Protein AF-A0A8T0U9Y1-F1 (afdb_monomer)

Organism: Panicum virgatum (NCBI:txid38727)

Solvent-accessible surface area (backbone atoms only — not comparable to full-atom values): 4900 Å² total; per-residue (Å²): 134,87,79,84,76,77,84,81,72,84,79,69,92,79,77,89,56,64,67,60,56,53,50,53,51,36,48,52,32,65,75,66,68,50,63,63,66,52,56,70,35,67,68,51,47,53,51,47,40,72,78,36,74,86,54,76,80,57,51,58,68,54,45,51,49,53,41,52,55,50,52,57,56,63,74,74,108

Foldseek 3Di:
DDDDDPDPDPDDPDDDDQVVVLLVVLVVCVVVVPDLCCLVDPVNVVVVCVVPVPHDRDHSVVSVVSNVVVVVVVVVD

InterPro domains:
  IPR053031 Cuticle-associated protein [PTHR34396] (5-74)

Radius of gyration: 17.22 Å; Cα contacts (8 Å, |Δi|>4): 38; chains: 1; bounding box: 32×30×54 Å

Structure (mmCIF, N/CA/C/O backbone):
data_AF-A0A8T0U9Y1-F1
#
_entry.id   AF-A0A8T0U9Y1-F1
#
loop_
_atom_site.group_PDB
_atom_site.id
_atom_site.type_symbol
_atom_site.label_atom_id
_atom_site.label_alt_id
_atom_site.label_comp_id
_atom_site.label_asym_id
_atom_site.label_entity_id
_atom_site.label_seq_id
_atom_site.pdbx_PDB_ins_code
_atom_site.Cartn_x
_atom_site.Cartn_y
_atom_site.Cartn_z
_atom_site.occupancy
_atom_site.B_iso_or_equiv
_atom_site.auth_seq_id
_atom_site.auth_comp_id
_atom_site.auth_asym_id
_atom_site.auth_atom_id
_atom_site.pdbx_PDB_model_num
ATOM 1 N N . MET A 1 1 ? -9.601 -13.583 44.530 1.00 37.69 1 MET A N 1
ATOM 2 C CA . MET A 1 1 ? -9.713 -13.614 43.057 1.00 37.69 1 MET A CA 1
ATOM 3 C C . MET A 1 1 ? -9.174 -12.300 42.526 1.00 37.69 1 MET A C 1
ATOM 5 O O . MET A 1 1 ? -9.688 -11.261 42.917 1.00 37.69 1 MET A O 1
ATOM 9 N N . ALA A 1 2 ? -8.077 -12.336 41.768 1.00 38.69 2 ALA A N 1
ATOM 10 C CA . ALA A 1 2 ? -7.439 -11.138 41.228 1.00 38.69 2 ALA A CA 1
ATOM 11 C C . ALA A 1 2 ? -8.217 -10.625 40.006 1.00 38.69 2 ALA A C 1
ATOM 13 O O . ALA A 1 2 ? -8.694 -11.408 39.188 1.00 38.69 2 ALA A O 1
ATOM 14 N N . THR A 1 3 ? -8.375 -9.310 39.948 1.00 44.22 3 THR A N 1
ATOM 15 C CA . THR A 1 3 ? -9.197 -8.547 39.012 1.00 44.22 3 THR A CA 1
ATOM 16 C C . THR A 1 3 ? -8.555 -8.449 37.626 1.00 44.22 3 THR A C 1
ATOM 18 O O . THR A 1 3 ? -7.362 -8.180 37.497 1.00 44.22 3 THR A O 1
ATOM 21 N N . ALA A 1 4 ? -9.360 -8.627 36.576 1.00 50.44 4 ALA A N 1
ATOM 22 C CA . ALA A 1 4 ? -8.975 -8.278 35.214 1.00 50.44 4 ALA A CA 1
ATOM 23 C C . ALA A 1 4 ? -8.904 -6.745 35.101 1.00 50.44 4 ALA A C 1
ATOM 25 O O . ALA A 1 4 ? -9.917 -6.061 35.245 1.00 50.44 4 ALA A O 1
ATOM 26 N N . LYS A 1 5 ? -7.703 -6.199 34.884 1.00 50.00 5 LYS A N 1
ATOM 27 C CA . LYS A 1 5 ? -7.530 -4.809 34.452 1.00 50.00 5 LYS A CA 1
ATOM 28 C C . LYS A 1 5 ? -7.780 -4.762 32.952 1.00 50.00 5 LYS A C 1
ATOM 30 O O . LYS A 1 5 ? -6.913 -5.140 32.169 1.00 50.00 5 LYS A O 1
ATOM 35 N N . ASP A 1 6 ? -8.981 -4.329 32.593 1.00 57.31 6 ASP A N 1
ATOM 36 C CA . ASP A 1 6 ? -9.316 -3.904 31.241 1.00 57.31 6 ASP A CA 1
ATOM 37 C C . ASP A 1 6 ? -8.309 -2.825 30.818 1.00 57.31 6 ASP A C 1
ATOM 39 O O . ASP A 1 6 ? -8.095 -1.837 31.529 1.00 57.31 6 ASP A O 1
ATOM 43 N N . GLY A 1 7 ? -7.577 -3.098 29.739 1.00 57.81 7 GLY A N 1
ATOM 44 C CA . GLY A 1 7 ? -6.427 -2.320 29.299 1.00 57.81 7 GLY A CA 1
ATOM 45 C C . GLY A 1 7 ? -6.856 -0.968 28.751 1.00 57.81 7 GLY A C 1
ATOM 46 O O . GLY A 1 7 ? -6.961 -0.794 27.541 1.00 57.81 7 GLY A O 1
ATOM 47 N N . THR A 1 8 ? -7.096 0.001 29.631 1.00 58.34 8 THR A N 1
ATOM 48 C CA . THR A 1 8 ? -7.319 1.388 29.227 1.00 58.34 8 THR A CA 1
ATOM 49 C C . THR A 1 8 ? -6.015 1.949 28.661 1.00 58.34 8 THR A C 1
ATOM 51 O O . THR A 1 8 ? -5.126 2.373 29.398 1.00 58.34 8 THR A O 1
ATOM 54 N N . VAL A 1 9 ? -5.891 1.925 27.335 1.00 68.00 9 VAL A N 1
ATOM 55 C CA . VAL A 1 9 ? -4.858 2.660 26.605 1.00 68.00 9 VAL A CA 1
ATOM 56 C C . VAL A 1 9 ? -5.327 4.106 26.501 1.00 68.00 9 VAL A C 1
ATOM 58 O O . VAL A 1 9 ? -6.380 4.393 25.933 1.00 68.00 9 VAL A O 1
ATOM 61 N N . SER A 1 10 ? -4.556 5.028 27.067 1.00 64.69 10 SER A N 1
ATOM 62 C CA . SER A 1 10 ? -4.716 6.460 26.837 1.00 64.69 10 SER A CA 1
ATOM 63 C C . SER A 1 10 ? -4.485 6.749 25.353 1.00 64.69 10 SER A C 1
ATOM 65 O O . SER A 1 10 ? -3.356 6.693 24.870 1.00 64.69 10 SER A O 1
ATOM 67 N N . VAL A 1 11 ? -5.570 7.006 24.619 1.00 64.62 11 VAL A N 1
ATOM 68 C CA . VAL A 1 11 ? -5.523 7.347 23.194 1.00 64.62 11 VAL A CA 1
ATOM 69 C C . VAL A 1 11 ? -5.057 8.795 23.070 1.00 64.62 11 VAL A C 1
ATOM 71 O O . VAL A 1 11 ? -5.852 9.731 23.144 1.00 64.62 11 VAL A O 1
ATOM 74 N N . GLU A 1 12 ? -3.753 8.990 22.888 1.00 68.25 12 GLU A N 1
ATOM 75 C CA . GLU A 1 12 ? -3.260 10.218 22.270 1.00 68.25 12 GLU A CA 1
ATOM 76 C C . GLU A 1 12 ? -3.875 10.344 20.869 1.00 68.25 12 GLU A C 1
ATOM 78 O O . GLU A 1 12 ? -4.126 9.349 20.184 1.00 68.25 12 GLU A O 1
ATOM 83 N N . LYS A 1 13 ? -4.162 11.575 20.436 1.00 73.00 13 LYS A N 1
ATOM 84 C CA . LYS A 1 13 ? -4.820 11.845 19.154 1.00 73.00 13 LYS A CA 1
ATOM 85 C C . LYS A 1 13 ? -3.862 11.527 17.995 1.00 73.00 13 LYS A C 1
ATOM 87 O O .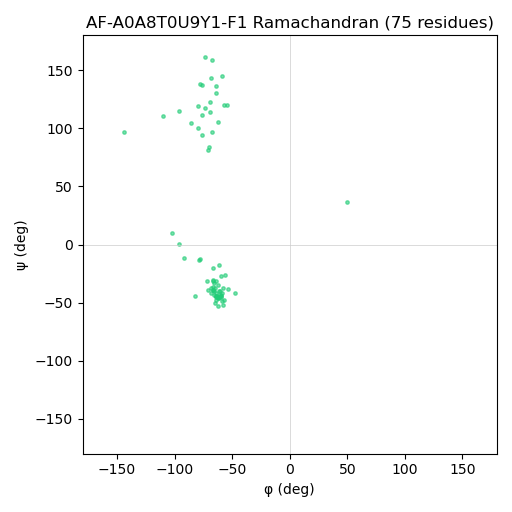 LYS A 1 13 ? -3.197 12.418 17.477 1.00 73.00 13 LYS A O 1
ATOM 92 N N . TYR A 1 14 ? -3.787 10.262 17.592 1.00 76.00 14 TYR A N 1
ATOM 93 C CA . TYR A 1 14 ? -3.008 9.827 16.435 1.00 76.00 14 TYR A CA 1
ATOM 94 C C . TYR A 1 14 ? -3.717 10.243 15.142 1.00 76.00 14 TYR A C 1
ATOM 96 O O . TYR A 1 14 ? -4.835 9.807 14.859 1.00 76.00 14 TYR A O 1
ATOM 104 N N . ILE A 1 15 ? -3.062 11.096 14.354 1.00 85.75 15 ILE A N 1
ATOM 105 C CA . ILE A 1 15 ? -3.500 11.439 13.002 1.00 85.75 15 ILE A CA 1
ATOM 106 C C . ILE A 1 15 ? -2.724 10.543 12.047 1.00 85.75 15 ILE A C 1
ATOM 108 O O . ILE A 1 15 ? -1.503 10.626 11.950 1.00 85.75 15 ILE A O 1
ATOM 112 N N . PHE A 1 16 ? -3.449 9.672 11.355 1.00 88.19 16 PHE A N 1
ATOM 113 C CA . PHE A 1 16 ? -2.863 8.820 10.337 1.00 88.19 16 PHE A CA 1
ATOM 114 C C . PHE A 1 16 ? -2.431 9.655 9.125 1.00 88.19 16 PHE A C 1
ATOM 116 O O . PHE A 1 16 ? -3.260 10.314 8.497 1.00 88.19 16 PHE A O 1
ATOM 123 N N . ASP A 1 17 ? -1.146 9.576 8.781 1.00 91.06 17 ASP A N 1
ATOM 124 C CA . ASP A 1 17 ? -0.581 10.160 7.568 1.00 91.06 17 ASP A CA 1
ATOM 125 C C . ASP A 1 17 ? -0.173 9.047 6.594 1.00 91.06 17 ASP A C 1
ATOM 127 O O . ASP 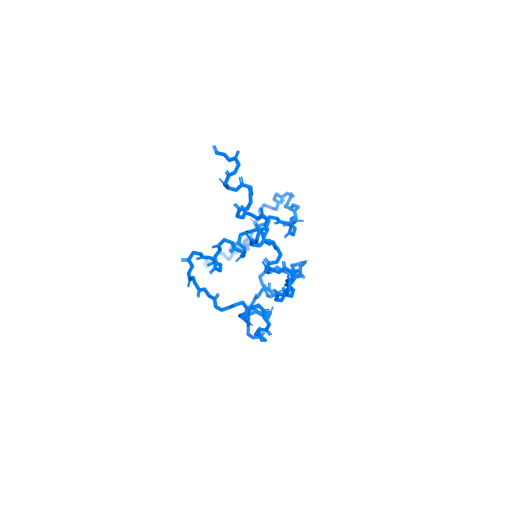A 1 17 ? 0.776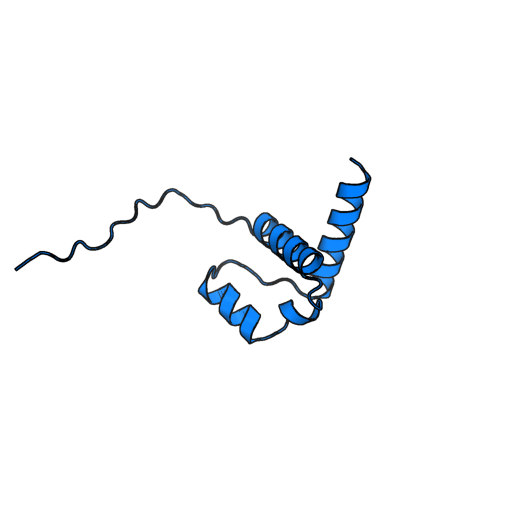 8.285 6.815 1.00 91.06 17 ASP A O 1
ATOM 131 N N . GLN A 1 18 ? -0.911 8.956 5.490 1.00 91.31 18 GLN A N 1
ATOM 132 C CA . GLN A 1 18 ? -0.675 7.957 4.459 1.00 91.31 18 GLN A CA 1
ATOM 133 C C . GLN A 1 18 ? 0.658 8.173 3.726 1.00 91.31 18 GLN A C 1
ATOM 135 O O . GLN A 1 18 ? 1.258 7.196 3.269 1.00 91.31 18 GLN A O 1
ATOM 140 N N . GLU A 1 19 ? 1.135 9.413 3.593 1.00 90.06 19 GLU A N 1
ATOM 141 C CA . GLU A 1 19 ? 2.381 9.697 2.880 1.00 90.06 19 GLU A CA 1
ATOM 142 C C . GLU A 1 19 ? 3.598 9.163 3.626 1.00 90.06 19 GLU A C 1
ATOM 144 O O . GLU A 1 19 ? 4.518 8.647 2.988 1.00 90.06 19 GLU A O 1
ATOM 149 N N . ILE A 1 20 ? 3.589 9.245 4.959 1.00 89.75 20 ILE A N 1
ATOM 150 C CA . ILE A 1 20 ? 4.665 8.712 5.801 1.00 89.75 20 ILE A CA 1
ATOM 151 C C . ILE A 1 20 ? 4.757 7.197 5.618 1.00 89.75 20 ILE A C 1
ATOM 153 O O . ILE A 1 20 ? 5.808 6.682 5.241 1.00 89.75 20 ILE A O 1
ATOM 157 N N . VAL A 1 21 ? 3.640 6.482 5.779 1.00 92.25 21 VAL A N 1
ATOM 158 C CA . VAL A 1 21 ? 3.618 5.015 5.632 1.00 92.25 21 VAL A CA 1
ATOM 159 C C . VAL A 1 21 ? 3.994 4.580 4.214 1.00 92.25 21 VAL A C 1
ATOM 161 O O . VAL A 1 21 ? 4.669 3.569 4.026 1.00 92.25 21 VAL A O 1
ATOM 164 N N . ARG A 1 22 ? 3.605 5.355 3.197 1.00 92.62 22 ARG A N 1
ATOM 165 C CA . ARG A 1 22 ? 3.972 5.091 1.800 1.00 92.62 22 ARG A CA 1
ATOM 166 C C . ARG A 1 22 ? 5.477 5.239 1.550 1.00 92.62 22 ARG A C 1
ATOM 168 O O . ARG A 1 22 ? 6.043 4.415 0.832 1.00 92.62 22 ARG A O 1
ATOM 175 N N . LYS A 1 23 ? 6.121 6.245 2.150 1.00 91.06 23 LYS A N 1
ATOM 176 C CA . LYS A 1 23 ? 7.583 6.425 2.088 1.00 91.06 23 LYS A CA 1
ATOM 177 C C . LYS A 1 23 ? 8.308 5.267 2.770 1.00 91.06 23 LYS A C 1
ATOM 179 O O . LYS A 1 23 ? 9.183 4.669 2.151 1.00 91.06 23 LYS A O 1
ATOM 184 N N . GLU A 1 24 ? 7.884 4.892 3.977 1.00 91.75 24 GLU A N 1
ATOM 185 C CA . GLU A 1 24 ? 8.438 3.739 4.705 1.00 91.75 24 GLU A CA 1
ATOM 186 C C . GLU A 1 24 ? 8.296 2.431 3.912 1.00 91.75 24 GLU A C 1
ATOM 188 O O . GLU A 1 24 ? 9.244 1.655 3.809 1.00 91.75 24 GLU A O 1
ATOM 193 N N . LEU A 1 25 ? 7.149 2.210 3.256 1.00 92.69 25 LEU A N 1
ATOM 194 C CA . LEU A 1 25 ? 6.952 1.057 2.373 1.00 92.69 25 LEU A CA 1
ATOM 195 C C . LEU A 1 25 ? 7.961 1.040 1.213 1.00 92.69 25 LEU A C 1
ATOM 197 O O . LEU A 1 25 ? 8.523 -0.010 0.902 1.00 92.69 25 LEU A O 1
ATOM 201 N N . GLY A 1 26 ? 8.199 2.185 0.571 1.00 91.69 26 GLY A N 1
ATOM 202 C CA . GLY A 1 26 ? 9.174 2.279 -0.516 1.00 91.69 26 GLY A CA 1
ATOM 203 C C . GLY A 1 26 ? 10.611 2.058 -0.036 1.00 91.69 26 GLY A C 1
ATOM 204 O O . GLY A 1 26 ? 11.362 1.342 -0.696 1.00 91.69 26 GLY A O 1
A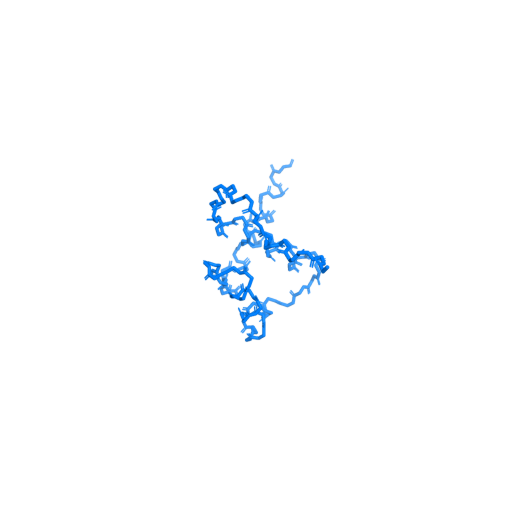TOM 205 N N . LEU A 1 27 ? 10.974 2.585 1.139 1.00 90.94 27 LEU A N 1
ATOM 206 C CA . LEU A 1 27 ? 12.274 2.328 1.768 1.00 90.94 27 LEU A CA 1
ATOM 207 C C . LEU A 1 27 ? 12.462 0.844 2.093 1.00 90.94 27 LEU A C 1
ATOM 209 O O . LEU A 1 27 ? 13.505 0.289 1.763 1.00 90.94 27 LEU A O 1
ATOM 213 N N . MET A 1 28 ? 11.449 0.188 2.664 1.00 93.31 28 MET A N 1
ATOM 214 C CA . MET A 1 28 ? 11.477 -1.248 2.957 1.00 93.31 28 MET A CA 1
ATOM 215 C C . MET A 1 28 ? 11.685 -2.081 1.686 1.00 93.31 28 MET A C 1
ATOM 217 O O . MET A 1 28 ? 12.477 -3.021 1.688 1.00 93.31 28 MET A O 1
ATOM 221 N N . ILE A 1 29 ? 10.993 -1.735 0.596 1.00 92.56 29 ILE A N 1
ATOM 222 C CA . ILE A 1 29 ? 11.142 -2.416 -0.696 1.00 92.56 29 ILE A CA 1
ATOM 223 C C . ILE A 1 29 ? 12.568 -2.271 -1.232 1.00 92.56 29 ILE A C 1
ATOM 225 O O . ILE A 1 29 ? 13.146 -3.265 -1.661 1.00 92.56 29 ILE A O 1
ATOM 229 N N . CYS A 1 30 ? 13.139 -1.065 -1.185 1.00 89.88 30 CYS A N 1
ATOM 230 C CA . CYS A 1 30 ? 14.514 -0.822 -1.621 1.00 89.88 30 CYS A CA 1
ATOM 231 C C . CYS A 1 30 ? 15.542 -1.529 -0.731 1.00 89.88 30 CYS A C 1
ATOM 233 O O . CYS A 1 30 ? 16.486 -2.118 -1.245 1.00 89.88 30 CYS A O 1
ATOM 235 N N . LEU A 1 31 ? 15.361 -1.474 0.591 1.00 91.44 31 LEU A N 1
ATOM 236 C CA . LEU A 1 31 ? 16.295 -2.025 1.573 1.00 91.44 31 LEU A CA 1
ATOM 237 C C . LEU A 1 31 ? 16.381 -3.553 1.505 1.00 91.44 31 LEU A C 1
ATOM 239 O O . LEU A 1 31 ? 17.460 -4.112 1.662 1.00 91.44 31 LEU A O 1
ATOM 243 N N . HIS A 1 32 ? 15.247 -4.219 1.290 1.00 93.19 32 HIS A N 1
ATOM 244 C CA . HIS A 1 32 ? 15.158 -5.680 1.249 1.00 93.19 32 HIS A CA 1
ATOM 245 C C . HIS A 1 32 ? 15.066 -6.243 -0.173 1.00 93.19 32 HIS A C 1
ATOM 247 O O . HIS A 1 32 ? 14.768 -7.424 -0.337 1.00 93.19 32 HIS A O 1
ATOM 253 N N . GLU A 1 33 ? 15.278 -5.399 -1.189 1.00 90.56 33 GLU A N 1
ATOM 254 C CA . GLU A 1 33 ? 15.219 -5.763 -2.610 1.00 90.56 33 GLU A CA 1
ATOM 255 C C . GLU A 1 33 ? 13.937 -6.530 -2.982 1.00 90.56 33 GLU A C 1
ATOM 257 O O . GLU A 1 33 ? 13.934 -7.457 -3.798 1.00 90.56 33 GLU A O 1
ATOM 262 N N . TYR A 1 34 ? 12.810 -6.154 -2.368 1.00 93.88 34 TYR A N 1
ATOM 263 C CA . TYR A 1 34 ? 11.550 -6.838 -2.622 1.00 93.88 34 TYR A CA 1
ATOM 264 C C . TYR A 1 34 ? 11.058 -6.577 -4.048 1.00 93.88 34 TYR A C 1
ATOM 266 O O . TYR A 1 34 ? 11.137 -5.451 -4.552 1.00 93.88 34 TYR A O 1
ATOM 274 N N . PRO A 1 35 ? 10.450 -7.581 -4.705 1.00 93.44 35 PRO A N 1
ATOM 275 C CA . PRO A 1 35 ? 9.809 -7.352 -5.984 1.00 93.44 35 PRO A CA 1
ATOM 276 C C . PRO A 1 35 ? 8.641 -6.379 -5.801 1.00 93.44 35 PRO A C 1
ATOM 278 O O . PRO A 1 35 ? 7.814 -6.539 -4.901 1.00 93.44 35 PRO A O 1
ATOM 281 N N . LEU A 1 36 ? 8.512 -5.408 -6.710 1.00 91.62 36 LEU A N 1
ATOM 282 C CA . LEU A 1 36 ? 7.423 -4.422 -6.660 1.00 91.62 36 LEU A CA 1
ATOM 283 C C . LEU A 1 36 ? 6.034 -5.081 -6.651 1.00 91.62 36 LEU A C 1
ATOM 285 O O . LEU A 1 36 ? 5.093 -4.505 -6.119 1.00 91.62 36 LEU A O 1
ATOM 289 N N . SER A 1 37 ? 5.890 -6.292 -7.202 1.00 93.94 37 SER A N 1
ATOM 290 C CA . SER A 1 37 ? 4.641 -7.070 -7.180 1.00 93.94 37 SER A CA 1
ATOM 291 C C . SER A 1 37 ? 4.146 -7.444 -5.789 1.00 93.94 37 SER A C 1
ATOM 293 O O . SER A 1 37 ? 2.958 -7.724 -5.646 1.00 93.94 37 SER A O 1
ATOM 295 N N . MET A 1 38 ? 5.003 -7.386 -4.767 1.00 94.69 38 ME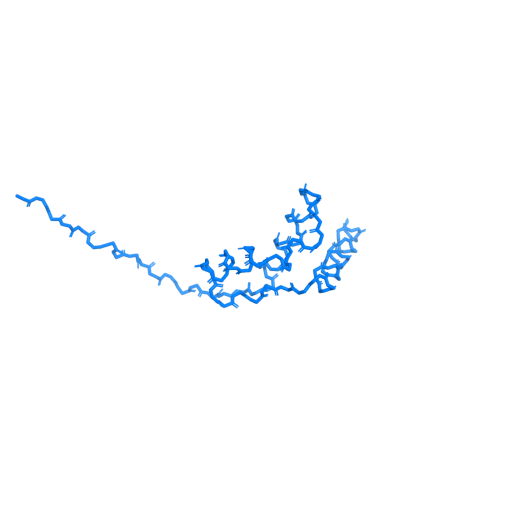T A N 1
ATOM 296 C CA . MET A 1 38 ? 4.634 -7.679 -3.385 1.00 94.69 38 MET A CA 1
ATOM 297 C C . MET A 1 38 ? 3.432 -6.842 -2.915 1.00 94.69 38 MET A C 1
ATOM 299 O O . MET A 1 38 ? 2.528 -7.384 -2.279 1.00 94.69 38 MET A O 1
ATOM 303 N N . VAL A 1 39 ? 3.343 -5.568 -3.324 1.00 93.88 39 VAL A N 1
ATOM 304 C CA . VAL A 1 39 ? 2.233 -4.673 -2.930 1.00 93.88 39 VAL A CA 1
ATOM 305 C C . VAL A 1 39 ? 0.871 -5.098 -3.496 1.00 93.88 39 VAL A C 1
ATOM 307 O O . VAL A 1 39 ? -0.175 -4.723 -2.966 1.00 93.88 39 VAL A O 1
ATOM 310 N N . ASP A 1 40 ? 0.863 -5.907 -4.558 1.00 93.69 40 ASP A N 1
ATOM 311 C CA . ASP A 1 40 ? -0.357 -6.431 -5.173 1.00 93.69 40 ASP A CA 1
ATOM 312 C C . ASP A 1 40 ? -0.782 -7.788 -4.599 1.00 93.69 40 ASP A C 1
ATOM 314 O O . ASP A 1 40 ? -1.913 -8.221 -4.828 1.00 93.69 40 ASP A O 1
ATOM 318 N N . HIS A 1 41 ? 0.071 -8.446 -3.809 1.00 95.25 41 HIS A N 1
ATOM 319 C CA . HIS A 1 41 ? -0.262 -9.732 -3.210 1.00 95.25 41 HIS A CA 1
ATOM 320 C C . HIS A 1 41 ? -1.442 -9.591 -2.238 1.00 95.25 41 HIS A C 1
ATOM 322 O O . HIS A 1 41 ? -1.441 -8.759 -1.327 1.00 95.25 41 HIS A O 1
ATOM 328 N N . THR A 1 42 ? -2.445 -10.461 -2.378 1.00 94.69 42 THR A N 1
ATOM 329 C CA . THR A 1 42 ? -3.645 -10.443 -1.527 1.00 94.69 42 THR A CA 1
ATOM 330 C C . THR A 1 42 ? -3.307 -10.591 -0.043 1.00 94.69 42 THR A C 1
ATOM 332 O O . THR A 1 42 ? -3.929 -9.936 0.789 1.00 94.69 42 THR A O 1
ATOM 335 N N . GLY A 1 43 ? -2.309 -11.418 0.292 1.00 95.62 43 GLY A N 1
ATOM 336 C CA . GLY A 1 43 ? -1.839 -11.592 1.669 1.00 95.62 43 GLY A CA 1
ATOM 337 C C . GLY A 1 43 ? -1.289 -10.296 2.264 1.00 95.62 43 GLY A C 1
ATOM 338 O O . GLY A 1 43 ? -1.682 -9.915 3.362 1.00 95.62 43 GLY A O 1
ATOM 339 N N . PHE A 1 44 ? -0.470 -9.569 1.500 1.00 94.00 44 PHE A N 1
ATOM 340 C CA . PHE A 1 44 ? 0.078 -8.282 1.922 1.00 94.00 44 PHE A CA 1
ATOM 341 C C . PHE A 1 44 ? -1.020 -7.229 2.108 1.00 94.00 44 PHE A C 1
ATOM 343 O O . PHE A 1 44 ? -1.080 -6.568 3.142 1.00 94.00 44 PHE A O 1
ATOM 350 N N . ARG A 1 45 ? -1.959 -7.130 1.159 1.00 94.19 45 ARG A N 1
ATOM 351 C CA . ARG A 1 45 ? -3.094 -6.199 1.270 1.00 94.19 45 ARG A CA 1
ATOM 352 C C . ARG A 1 45 ? -3.950 -6.479 2.505 1.00 94.19 45 ARG A C 1
ATOM 354 O O . ARG A 1 45 ? -4.262 -5.549 3.240 1.00 94.19 45 ARG A O 1
ATOM 361 N N . LYS A 1 46 ? -4.279 -7.750 2.769 1.00 95.38 46 LYS A N 1
ATOM 362 C CA . LYS A 1 46 ? -5.026 -8.153 3.974 1.00 95.38 46 LYS A CA 1
ATOM 363 C C . LYS A 1 46 ? -4.264 -7.817 5.256 1.00 95.38 46 LYS A C 1
ATOM 365 O O . LYS A 1 46 ? -4.863 -7.284 6.184 1.00 95.38 46 LYS A O 1
ATOM 370 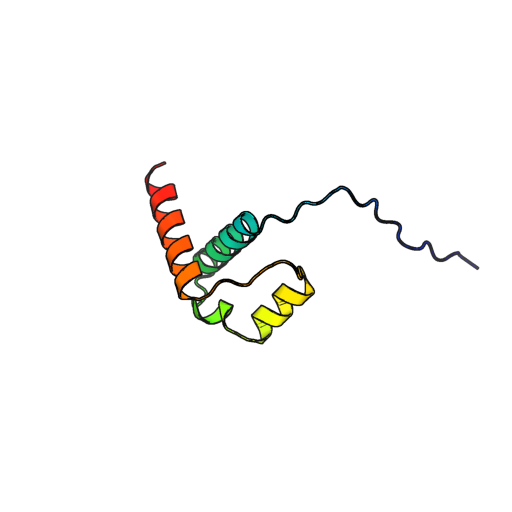N N . PHE A 1 47 ? -2.960 -8.087 5.286 1.00 94.94 47 PHE A N 1
ATOM 371 C CA . PHE A 1 47 ? -2.093 -7.752 6.414 1.00 94.94 47 PHE A CA 1
ATOM 372 C C . PHE A 1 47 ? -2.112 -6.245 6.706 1.00 94.94 47 PHE A C 1
ATOM 374 O O . PHE A 1 47 ? -2.463 -5.834 7.811 1.00 94.94 47 PHE A O 1
ATOM 381 N N . CYS A 1 48 ? -1.866 -5.412 5.694 1.00 93.94 48 CYS A N 1
ATOM 382 C CA . CYS A 1 48 ? -1.933 -3.956 5.807 1.00 93.94 48 CYS A CA 1
ATOM 383 C C . CYS A 1 48 ? -3.301 -3.449 6.288 1.00 93.94 48 CYS A C 1
ATOM 385 O O . CYS A 1 48 ? -3.353 -2.651 7.222 1.00 93.94 48 CYS A O 1
ATOM 387 N N . SER A 1 49 ? -4.400 -3.936 5.703 1.00 92.94 49 SER A N 1
ATOM 388 C CA . SER A 1 49 ? -5.756 -3.539 6.107 1.00 92.94 49 SER A CA 1
ATOM 389 C C . SER A 1 49 ? -6.096 -3.944 7.541 1.00 92.94 49 SER A C 1
ATOM 391 O O . SER A 1 49 ? -6.853 -3.235 8.197 1.00 92.94 49 SER A O 1
ATOM 393 N N . SER A 1 50 ? -5.543 -5.058 8.033 1.00 94.12 50 SER A N 1
ATOM 394 C CA . SER A 1 50 ? -5.739 -5.490 9.422 1.00 94.12 50 SER A CA 1
ATOM 395 C C . SER A 1 50 ? -4.985 -4.619 10.431 1.00 94.12 50 SER A C 1
ATOM 397 O O . SER A 1 50 ? -5.473 -4.423 11.539 1.00 94.12 50 SER A O 1
ATOM 399 N N . MET A 1 51 ? -3.830 -4.063 10.045 1.00 91.06 51 MET A N 1
ATOM 400 C CA . MET A 1 51 ? -3.031 -3.184 10.907 1.00 91.06 51 MET A CA 1
ATOM 401 C C . MET A 1 51 ? -3.535 -1.740 10.907 1.00 91.06 51 MET A C 1
ATOM 403 O O . MET A 1 51 ? -3.597 -1.101 11.953 1.00 91.06 51 MET A O 1
ATOM 407 N N . GLN A 1 52 ? -3.859 -1.206 9.730 1.00 92.69 52 GLN A N 1
ATOM 408 C CA . GLN A 1 52 ? -4.299 0.174 9.567 1.00 92.69 52 GLN A CA 1
ATOM 409 C C . GLN A 1 52 ? -5.361 0.241 8.462 1.00 92.69 52 GLN A C 1
ATOM 411 O O . GLN A 1 52 ? -5.016 0.328 7.281 1.00 92.69 52 GLN A O 1
ATOM 416 N N . PRO A 1 53 ? -6.656 0.231 8.818 1.00 90.94 53 PRO A N 1
ATOM 417 C CA . PRO A 1 53 ? -7.750 0.239 7.848 1.00 90.94 53 PRO A CA 1
ATOM 418 C C . PRO A 1 53 ? -7.762 1.463 6.924 1.00 90.94 53 PRO A C 1
ATOM 420 O O . PRO A 1 53 ? -8.255 1.378 5.800 1.00 90.94 53 PRO A O 1
ATOM 423 N N . LEU A 1 54 ? -7.212 2.599 7.373 1.00 90.44 54 LEU A N 1
ATOM 424 C CA . LEU A 1 54 ? -7.123 3.820 6.566 1.00 90.44 54 LEU A CA 1
ATOM 425 C C . LEU A 1 54 ? -5.981 3.778 5.541 1.00 90.44 54 LEU A C 1
ATOM 427 O O . LEU A 1 54 ? -5.946 4.606 4.628 1.00 90.44 54 LEU A O 1
ATOM 431 N N . PHE A 1 55 ? -5.051 2.825 5.654 1.00 91.75 55 PHE A N 1
ATOM 432 C CA . PHE A 1 55 ? -3.929 2.724 4.734 1.00 91.75 55 PHE A CA 1
ATOM 433 C C . PHE A 1 55 ? -4.369 2.122 3.400 1.00 91.75 55 PHE A C 1
ATOM 435 O O . PHE A 1 55 ? -4.667 0.932 3.273 1.00 91.75 55 PHE A O 1
ATOM 442 N N . LYS A 1 56 ? -4.354 2.960 2.362 1.00 91.69 56 LYS A N 1
ATOM 443 C CA . LYS A 1 56 ? -4.578 2.526 0.985 1.00 91.69 56 LYS A CA 1
ATOM 444 C C . LYS A 1 56 ? -3.259 2.054 0.388 1.00 91.69 56 LYS A C 1
ATOM 446 O O . LYS A 1 56 ? -2.411 2.868 0.024 1.00 91.69 56 LYS A O 1
ATOM 451 N N . VAL A 1 57 ? -3.114 0.735 0.269 1.00 92.50 57 VAL A N 1
ATOM 452 C CA . VAL A 1 57 ? -1.935 0.110 -0.344 1.00 92.50 57 VAL A CA 1
ATOM 453 C C . VAL A 1 57 ? -1.761 0.636 -1.779 1.00 92.50 57 VAL A C 1
ATOM 455 O O . VAL A 1 57 ? -2.679 0.465 -2.595 1.00 92.50 57 VAL A O 1
ATOM 458 N N . PRO A 1 58 ? -0.622 1.283 -2.100 1.00 92.06 58 PRO A N 1
ATOM 459 C CA . PRO A 1 58 ? -0.377 1.857 -3.418 1.00 92.06 58 PRO A CA 1
ATOM 460 C C . PRO A 1 58 ? -0.246 0.768 -4.488 1.00 92.06 58 PRO A C 1
ATOM 462 O O . PRO A 1 58 ? 0.052 -0.389 -4.201 1.00 92.06 58 PRO A O 1
ATOM 465 N N . SER A 1 59 ? -0.457 1.147 -5.748 1.00 92.25 59 SER A N 1
ATOM 466 C CA . SER A 1 59 ? -0.190 0.251 -6.876 1.00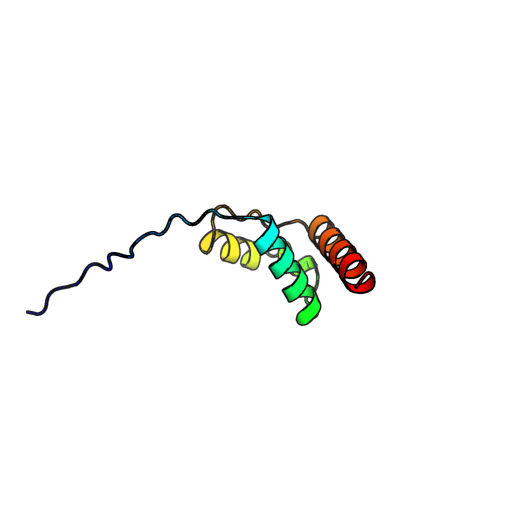 92.25 59 SER A CA 1
ATOM 467 C C . SER A 1 59 ? 1.315 0.091 -7.113 1.00 92.25 59 SER A C 1
ATOM 469 O O . SER A 1 59 ? 2.103 0.969 -6.750 1.00 92.25 59 SER A O 1
ATOM 471 N N . ARG A 1 60 ? 1.706 -0.966 -7.837 1.00 92.88 60 ARG A N 1
ATOM 472 C CA . ARG A 1 60 ? 3.069 -1.136 -8.374 1.00 92.88 60 ARG A CA 1
ATOM 473 C C . ARG A 1 60 ? 3.619 0.110 -9.073 1.00 92.88 60 ARG A C 1
ATOM 475 O O . ARG A 1 60 ? 4.785 0.452 -8.908 1.00 92.88 60 ARG A O 1
ATOM 482 N N . ASN A 1 61 ? 2.790 0.785 -9.867 1.00 91.31 61 ASN A N 1
ATOM 483 C CA . ASN A 1 61 ? 3.222 1.960 -10.623 1.00 91.31 61 ASN A CA 1
ATOM 484 C C . ASN A 1 61 ? 3.461 3.159 -9.705 1.00 91.31 61 ASN A C 1
ATOM 486 O O . ASN A 1 61 ? 4.432 3.886 -9.894 1.00 91.31 61 ASN A O 1
ATOM 490 N N . THR A 1 62 ? 2.599 3.328 -8.703 1.00 90.88 62 THR A N 1
ATOM 491 C CA . THR A 1 62 ? 2.711 4.393 -7.703 1.00 90.88 62 THR A CA 1
ATOM 492 C C . THR A 1 62 ? 3.969 4.211 -6.864 1.00 90.88 62 THR A C 1
ATOM 494 O O . THR A 1 62 ? 4.775 5.128 -6.794 1.00 90.88 62 THR A O 1
ATOM 497 N N . ILE A 1 63 ? 4.192 3.012 -6.312 1.00 91.19 63 ILE A N 1
ATOM 498 C CA . ILE A 1 63 ? 5.364 2.755 -5.464 1.00 91.19 63 ILE A CA 1
ATOM 499 C C . ILE A 1 63 ? 6.673 2.851 -6.257 1.00 91.19 63 ILE A C 1
ATOM 501 O O . ILE A 1 63 ? 7.675 3.329 -5.738 1.00 91.19 63 ILE A O 1
ATOM 505 N N . ARG A 1 64 ? 6.658 2.479 -7.545 1.00 89.88 64 ARG A N 1
ATOM 506 C CA . ARG A 1 64 ? 7.789 2.712 -8.449 1.00 89.88 64 ARG A CA 1
ATOM 507 C C . ARG A 1 64 ? 8.089 4.205 -8.594 1.00 89.88 64 ARG A C 1
ATOM 509 O O . ARG A 1 64 ? 9.254 4.574 -8.532 1.00 89.88 64 ARG A O 1
ATOM 516 N N . GLY A 1 65 ? 7.066 5.037 -8.795 1.00 90.00 65 GLY A N 1
ATOM 517 C CA . GLY A 1 65 ? 7.221 6.495 -8.838 1.00 90.00 65 GLY A CA 1
ATOM 518 C C . GLY A 1 65 ? 7.805 7.035 -7.534 1.00 90.00 65 GLY A C 1
ATOM 519 O O . GLY A 1 65 ? 8.826 7.710 -7.557 1.00 90.00 65 GLY A O 1
ATOM 520 N N . ASP A 1 66 ? 7.242 6.616 -6.400 1.00 87.69 66 ASP A N 1
ATOM 521 C CA . ASP A 1 66 ? 7.675 7.058 -5.071 1.00 87.69 66 ASP A CA 1
ATOM 522 C C . ASP A 1 66 ? 9.140 6.706 -4.780 1.00 87.69 66 ASP A C 1
ATOM 524 O O . ASP A 1 66 ? 9.880 7.517 -4.225 1.00 87.69 66 ASP A O 1
ATOM 528 N N . ILE A 1 67 ? 9.583 5.511 -5.181 1.00 87.25 67 ILE A N 1
ATOM 529 C CA . ILE A 1 67 ? 10.982 5.085 -5.055 1.00 87.25 67 ILE A CA 1
ATOM 530 C C . ILE A 1 67 ? 11.904 5.959 -5.914 1.00 87.25 67 ILE A C 1
ATOM 532 O O . ILE A 1 67 ? 12.957 6.386 -5.437 1.00 87.25 67 ILE A O 1
ATOM 536 N N . MET A 1 68 ? 11.516 6.247 -7.159 1.00 86.50 68 MET A N 1
ATOM 537 C CA . MET A 1 68 ? 12.309 7.093 -8.058 1.00 86.50 68 MET A CA 1
ATOM 538 C C . MET A 1 68 ? 12.417 8.524 -7.522 1.00 86.50 68 MET A C 1
ATOM 540 O O . MET A 1 68 ? 13.516 9.078 -7.477 1.00 86.50 68 MET A O 1
ATOM 544 N N . ASP A 1 69 ? 11.310 9.087 -7.038 1.00 83.50 69 ASP A N 1
ATOM 545 C CA . ASP A 1 69 ? 11.270 10.427 -6.449 1.00 83.50 69 ASP A CA 1
ATOM 546 C C . ASP A 1 69 ? 12.123 10.503 -5.174 1.00 83.50 69 ASP A C 1
ATOM 548 O O . ASP A 1 69 ? 12.905 11.442 -4.997 1.00 83.50 69 ASP A O 1
ATOM 552 N N . MET A 1 70 ? 12.062 9.478 -4.315 1.00 77.56 70 MET A N 1
ATOM 553 C CA . MET A 1 70 ? 12.938 9.375 -3.142 1.00 77.56 70 MET A CA 1
ATOM 554 C C . MET A 1 70 ? 14.420 9.305 -3.528 1.00 77.56 70 MET A C 1
ATOM 556 O O . MET A 1 70 ? 15.248 9.951 -2.883 1.00 77.56 70 MET A O 1
ATOM 560 N N . HIS A 1 71 ? 14.767 8.575 -4.589 1.00 65.25 71 HIS A N 1
ATOM 561 C CA . HIS A 1 71 ? 16.150 8.460 -5.057 1.00 65.25 71 HIS A CA 1
ATOM 562 C C . HIS A 1 71 ? 16.690 9.796 -5.603 1.00 65.25 71 HIS A C 1
ATOM 564 O O . HIS A 1 71 ? 17.844 10.153 -5.355 1.00 65.25 71 HIS A O 1
ATOM 570 N N . VAL A 1 72 ? 15.849 10.588 -6.278 1.00 61.56 72 VAL A N 1
ATOM 571 C CA . VAL A 1 72 ? 16.194 11.951 -6.729 1.00 61.56 72 VAL A CA 1
ATOM 572 C C . VAL A 1 72 ? 16.426 12.894 -5.545 1.00 61.56 72 VAL A C 1
ATOM 574 O O . VAL A 1 72 ? 17.333 13.727 -5.596 1.00 61.56 72 VAL A O 1
ATOM 577 N N . ILE A 1 73 ? 15.643 12.757 -4.473 1.00 57.91 73 ILE A N 1
ATOM 578 C CA . ILE A 1 73 ? 15.794 13.563 -3.252 1.00 57.91 73 ILE A CA 1
ATOM 579 C C . ILE A 1 73 ? 17.091 13.207 -2.513 1.00 57.91 73 ILE A C 1
ATOM 581 O O . ILE A 1 73 ? 17.801 14.112 -2.077 1.00 57.91 73 ILE A O 1
ATOM 585 N N . GLN A 1 74 ? 17.440 11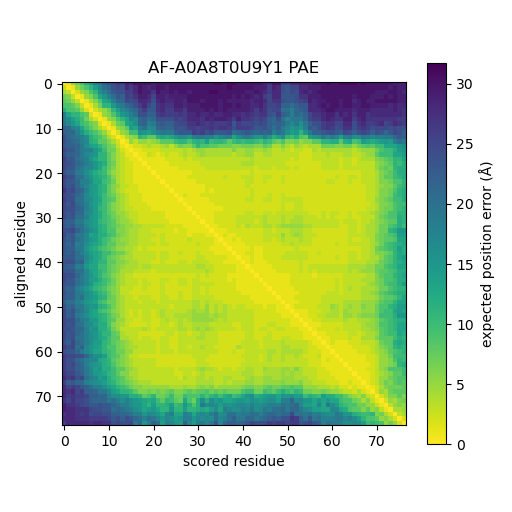.920 -2.412 1.00 57.16 74 GLN A N 1
ATOM 586 C CA . GLN A 1 74 ? 18.684 11.489 -1.759 1.00 57.16 74 GLN A CA 1
ATOM 587 C C . GLN A 1 74 ? 19.941 11.931 -2.523 1.00 57.16 74 GLN A C 1
ATOM 589 O O . GLN A 1 74 ? 20.943 12.241 -1.893 1.00 57.16 74 GLN A O 1
ATOM 594 N N . ARG A 1 75 ? 19.886 12.031 -3.860 1.00 53.66 75 ARG A N 1
ATOM 595 C CA . ARG A 1 75 ? 21.017 12.479 -4.699 1.00 53.66 75 ARG A CA 1
ATOM 596 C C . ARG A 1 75 ? 21.244 13.999 -4.697 1.00 53.66 75 ARG A C 1
ATOM 598 O O . ARG A 1 75 ? 22.252 14.460 -5.221 1.00 53.66 75 ARG A O 1
ATOM 605 N N . LYS A 1 76 ? 20.285 14.778 -4.182 1.00 46.75 76 LYS A N 1
ATOM 606 C CA . LYS A 1 76 ? 20.358 16.248 -4.066 1.00 46.75 76 LYS A CA 1
ATOM 607 C C . LYS A 1 76 ? 20.822 16.734 -2.685 1.00 46.75 76 LYS A C 1
ATOM 609 O O . LYS A 1 76 ? 20.878 17.945 -2.478 1.00 46.75 76 LYS A O 1
ATOM 614 N N . ARG A 1 77 ? 21.110 15.822 -1.756 1.00 46.38 77 ARG A N 1
ATOM 615 C CA . ARG A 1 77 ? 21.807 16.107 -0.496 1.00 46.38 77 ARG A CA 1
ATOM 616 C C . ARG A 1 77 ? 23.285 15.786 -0.642 1.00 46.38 77 ARG A C 1
ATOM 618 O O . ARG A 1 77 ? 24.069 16.517 -0.007 1.00 46.38 77 ARG A O 1
#

Secondary structure (DSSP, 8-state):
-----------------HHHHHHHHHHHHHHTT--GGGGG-HHHHHHHHHH-TT--PPPHHHHHHHHHHHHHHHTT-

Sequence (77 aa):
MATAKDGTVSVEKYIFDQEIVRKELGLMICLHEYPLSMVDHTGFRKFCSSMQPLFKVPSRNTIRGDIMDMHVIQRKR

pLDDT: mean 82.1, std 16.49, range [37.69, 95.62]

Mean predicted aligne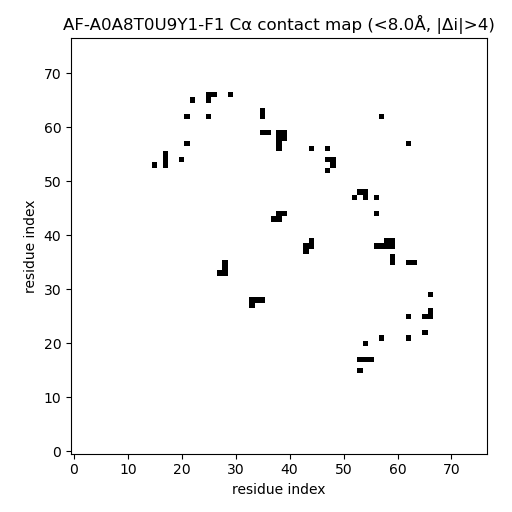d error: 9.39 Å